Protein AF-A0A6B3FAV2-F1 (afdb_monomer_lite)

Radius of gyration: 13.91 Å; chains: 1; bounding box: 30×20×42 Å

Structure (mmCIF, N/CA/C/O backbone):
data_AF-A0A6B3FAV2-F1
#
_entry.id   AF-A0A6B3FAV2-F1
#
loop_
_atom_site.group_PDB
_atom_site.id
_atom_site.type_symbol
_atom_site.label_atom_id
_atom_site.label_alt_id
_atom_site.label_comp_id
_atom_site.label_asym_id
_atom_site.label_entity_id
_atom_site.label_seq_id
_atom_site.pdbx_PDB_ins_code
_atom_site.Cartn_x
_atom_site.Cartn_y
_atom_site.Cartn_z
_atom_site.occupancy
_atom_site.B_iso_or_equiv
_atom_site.auth_seq_id
_atom_site.auth_comp_id
_atom_site.auth_asym_id
_atom_site.auth_atom_id
_atom_site.pdbx_PDB_model_num
ATOM 1 N N . HIS A 1 1 ? 0.782 -14.302 14.297 1.00 80.75 1 HIS A N 1
ATOM 2 C CA . HIS A 1 1 ? 1.505 -13.444 15.261 1.00 80.75 1 HIS A CA 1
ATOM 3 C C . HIS A 1 1 ? 0.597 -12.508 16.064 1.00 80.75 1 HIS A C 1
ATOM 5 O O . HIS A 1 1 ? 0.863 -12.359 17.245 1.00 80.75 1 HIS A O 1
ATOM 11 N N . LEU A 1 2 ? -0.512 -11.991 15.513 1.00 90.75 2 LEU A N 1
ATOM 12 C CA . LEU A 1 2 ? -1.473 -11.118 16.226 1.00 90.75 2 LEU A CA 1
ATOM 13 C C . LEU A 1 2 ? -1.879 -11.610 17.629 1.00 90.75 2 LEU A C 1
ATOM 15 O O . LEU A 1 2 ? -1.762 -10.881 18.606 1.00 90.75 2 LEU A O 1
ATOM 19 N N . ALA A 1 3 ? -2.298 -12.875 17.747 1.00 93.56 3 ALA A N 1
ATOM 20 C CA . ALA A 1 3 ? -2.709 -13.444 19.033 1.00 93.56 3 ALA A CA 1
ATOM 21 C C . ALA A 1 3 ? -1.560 -13.551 20.054 1.00 93.56 3 ALA A C 1
ATOM 23 O O . ALA A 1 3 ? -1.812 -13.502 21.252 1.00 93.56 3 ALA A O 1
ATOM 24 N N . GLU A 1 4 ? -0.315 -13.714 19.596 1.00 96.44 4 GLU A N 1
ATOM 25 C CA . GLU A 1 4 ? 0.858 -13.690 20.481 1.00 96.44 4 GLU A CA 1
ATOM 26 C C . GLU A 1 4 ? 1.170 -12.260 20.923 1.00 96.44 4 GLU A C 1
ATOM 28 O O . GLU A 1 4 ? 1.328 -12.034 22.116 1.00 96.44 4 GLU A O 1
ATOM 33 N N . GLY A 1 5 ? 1.163 -11.288 20.002 1.00 95.62 5 GLY A N 1
ATOM 34 C CA . GLY A 1 5 ? 1.349 -9.874 20.346 1.00 95.62 5 GLY A CA 1
ATOM 35 C C . GLY A 1 5 ? 0.338 -9.409 21.395 1.00 95.62 5 GLY A C 1
ATOM 36 O O . GLY A 1 5 ? 0.716 -8.825 22.407 1.00 95.62 5 GLY A O 1
ATOM 37 N N . LEU A 1 6 ? -0.936 -9.779 21.232 1.00 95.69 6 LEU A N 1
ATOM 38 C CA . LEU A 1 6 ? -1.966 -9.482 22.226 1.00 95.69 6 LEU A CA 1
ATOM 39 C C . LEU A 1 6 ? -1.675 -10.132 23.590 1.00 95.69 6 LEU A C 1
ATOM 41 O O . LEU A 1 6 ? -1.813 -9.470 24.617 1.00 95.69 6 LEU A O 1
ATOM 45 N N . ARG A 1 7 ? -1.233 -11.401 23.625 1.00 98.00 7 ARG A N 1
ATOM 46 C CA . ARG A 1 7 ? -0.823 -12.072 24.878 1.00 98.00 7 ARG A CA 1
ATOM 47 C C . ARG A 1 7 ? 0.345 -11.370 25.572 1.00 98.00 7 ARG A C 1
ATOM 49 O O . ARG A 1 7 ? 0.440 -11.440 26.793 1.00 98.00 7 ARG A O 1
ATOM 56 N N . GLN A 1 8 ? 1.208 -10.707 24.807 1.00 98.06 8 GLN A N 1
ATOM 57 C CA . GLN A 1 8 ? 2.350 -9.941 25.309 1.00 98.06 8 GLN A CA 1
ATOM 58 C C . GLN A 1 8 ? 2.008 -8.475 25.635 1.00 98.06 8 GLN A C 1
ATOM 60 O O . GLN A 1 8 ? 2.881 -7.730 26.074 1.00 98.06 8 GLN A O 1
ATOM 65 N N . GLY A 1 9 ? 0.748 -8.057 25.466 1.00 98.25 9 GLY A N 1
ATOM 66 C CA . GLY A 1 9 ? 0.275 -6.714 25.810 1.00 98.25 9 GLY A CA 1
ATOM 67 C C . GLY A 1 9 ? 0.291 -5.702 24.661 1.00 98.25 9 GLY A C 1
ATOM 68 O O . GLY A 1 9 ? 0.023 -4.527 24.901 1.00 98.25 9 GLY A O 1
ATOM 69 N N . THR A 1 10 ? 0.564 -6.112 23.418 1.00 97.44 10 THR A N 1
ATOM 70 C CA . THR A 1 10 ? 0.399 -5.240 22.245 1.00 97.44 10 THR A CA 1
ATOM 71 C C . THR A 1 10 ? -1.080 -4.916 22.041 1.00 97.44 10 THR A C 1
ATOM 73 O O . THR A 1 10 ? -1.885 -5.803 21.763 1.00 97.44 10 THR A O 1
ATOM 76 N N . THR A 1 11 ? -1.437 -3.637 22.146 1.00 95.88 11 THR A N 1
ATOM 77 C CA . THR A 1 11 ? -2.818 -3.155 21.956 1.00 95.88 11 THR A CA 1
ATOM 78 C C . THR A 1 11 ? -3.072 -2.568 20.570 1.00 95.88 11 THR A C 1
ATOM 80 O O .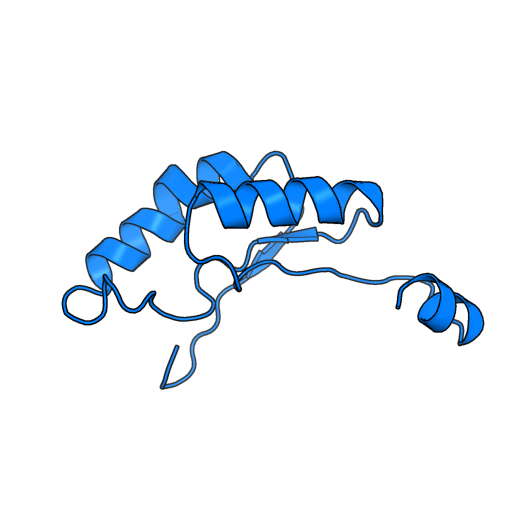 THR A 1 11 ? -4.223 -2.409 20.178 1.00 95.88 11 THR A O 1
ATOM 83 N N . THR A 1 12 ? -2.011 -2.263 19.821 1.00 95.88 12 THR A N 1
ATOM 84 C CA . THR A 1 12 ? -2.080 -1.715 18.463 1.00 95.88 12 THR A CA 1
ATOM 85 C C . THR A 1 12 ? -1.011 -2.383 17.614 1.00 95.88 12 THR A C 1
ATOM 87 O O . THR A 1 12 ? 0.153 -2.421 18.010 1.00 95.88 12 THR A O 1
ATOM 90 N N . GLN A 1 13 ? -1.399 -2.911 16.454 1.00 95.94 13 GLN A N 1
ATOM 91 C CA . GLN A 1 13 ? -0.468 -3.509 15.504 1.00 95.94 13 GLN A CA 1
ATOM 92 C C . GLN A 1 13 ? -0.746 -2.973 14.107 1.00 95.94 13 GLN A C 1
ATOM 94 O O . GLN A 1 13 ? -1.841 -3.148 13.574 1.00 95.94 13 GLN A O 1
ATOM 99 N N . GLU A 1 14 ? 0.275 -2.376 13.512 1.00 97.69 14 GLU A N 1
ATOM 100 C CA . GLU A 1 14 ? 0.265 -1.971 12.117 1.00 97.69 14 GLU A CA 1
ATOM 101 C C . GLU A 1 14 ? 0.704 -3.139 11.220 1.00 97.69 14 GLU A C 1
ATOM 103 O O . GLU A 1 14 ? 1.539 -3.962 11.608 1.00 97.69 14 GLU A O 1
ATOM 108 N N . THR A 1 15 ? 0.113 -3.249 10.032 1.00 97.50 15 THR A N 1
ATOM 109 C CA . THR A 1 15 ? 0.518 -4.215 9.003 1.00 97.50 15 THR A CA 1
ATOM 110 C C . THR A 1 15 ? 0.756 -3.495 7.682 1.00 97.50 15 THR A C 1
ATOM 112 O O . THR A 1 15 ? -0.120 -2.780 7.197 1.00 97.50 15 THR A O 1
ATOM 115 N N . LYS A 1 16 ? 1.939 -3.708 7.098 1.00 98.19 16 LYS A N 1
ATOM 116 C CA . LYS A 1 16 ? 2.354 -3.110 5.826 1.00 98.19 16 LYS A CA 1
ATOM 117 C C . LYS A 1 16 ? 2.293 -4.123 4.682 1.00 98.19 16 LYS A C 1
ATOM 119 O O . LYS A 1 16 ? 2.521 -5.313 4.912 1.00 98.19 16 LYS A O 1
ATOM 124 N N . SER A 1 17 ? 2.017 -3.649 3.470 1.00 98.12 17 SER A N 1
ATOM 125 C CA . SER A 1 17 ? 2.252 -4.410 2.236 1.00 98.12 17 SER A CA 1
ATOM 126 C C . SER A 1 17 ? 3.716 -4.271 1.764 1.00 98.12 17 SER A C 1
ATOM 128 O O . SER A 1 17 ? 4.592 -4.022 2.593 1.00 98.12 17 SER A O 1
ATOM 130 N N . GLY A 1 18 ? 4.010 -4.471 0.476 1.00 96.56 18 GLY A N 1
ATOM 131 C CA . GLY A 1 18 ? 5.341 -4.264 -0.106 1.00 96.56 18 GLY A CA 1
ATOM 132 C C . GLY A 1 18 ? 6.141 -5.537 -0.380 1.00 96.56 18 GLY A C 1
ATOM 133 O O . GLY A 1 18 ? 7.352 -5.469 -0.563 1.00 96.56 18 GLY A O 1
ATOM 134 N N . TYR A 1 19 ? 5.507 -6.709 -0.370 1.00 96.38 19 TYR A N 1
ATOM 135 C CA . TYR A 1 19 ? 6.163 -7.987 -0.695 1.00 96.38 19 TYR A CA 1
ATOM 136 C C . TYR A 1 19 ? 5.645 -8.620 -1.987 1.00 96.38 19 TYR A C 1
ATOM 138 O O . TYR A 1 19 ? 6.245 -9.580 -2.465 1.00 96.38 19 TYR A O 1
ATOM 146 N N . GLY A 1 20 ? 4.531 -8.118 -2.524 1.00 96.75 20 GLY A N 1
ATOM 14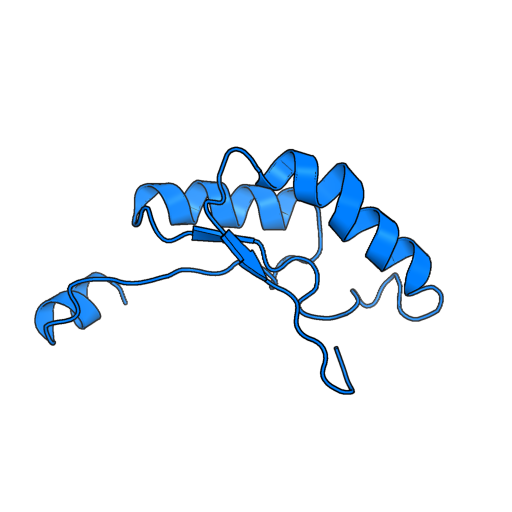7 C CA . GLY A 1 20 ? 3.971 -8.581 -3.787 1.00 96.75 20 GLY A CA 1
ATOM 148 C C . GLY A 1 20 ? 4.546 -7.818 -4.971 1.00 96.75 20 GLY A C 1
ATOM 149 O O . GLY A 1 20 ? 4.864 -8.420 -5.988 1.00 96.75 20 GLY A O 1
ATOM 150 N N . LEU A 1 21 ? 4.704 -6.497 -4.819 1.00 96.69 21 LEU A N 1
ATOM 151 C CA . LEU A 1 21 ? 5.222 -5.573 -5.843 1.00 96.69 21 LEU A CA 1
ATOM 152 C C . LEU A 1 21 ? 4.411 -5.552 -7.159 1.00 96.69 21 LEU A C 1
ATOM 154 O O . LEU A 1 21 ? 4.811 -4.928 -8.139 1.00 96.69 21 LEU A O 1
ATOM 158 N N . THR A 1 22 ? 3.231 -6.175 -7.163 1.00 97.69 22 THR A N 1
ATOM 159 C CA . THR A 1 22 ? 2.243 -6.147 -8.246 1.00 97.69 22 THR A CA 1
ATOM 160 C C . THR A 1 22 ? 0.930 -5.558 -7.734 1.00 97.69 22 THR A C 1
ATOM 162 O O . THR A 1 22 ? 0.639 -5.604 -6.540 1.00 97.69 22 THR A O 1
ATOM 165 N N . VAL A 1 23 ? 0.107 -5.007 -8.632 1.00 98.44 23 VAL A N 1
ATOM 166 C CA . VAL A 1 23 ? -1.199 -4.421 -8.267 1.00 98.44 23 VAL A CA 1
ATOM 167 C C . VAL A 1 23 ? -2.083 -5.437 -7.535 1.00 98.44 23 VAL A C 1
ATOM 169 O O . VAL A 1 23 ? -2.652 -5.125 -6.487 1.00 98.44 23 VAL A O 1
ATOM 172 N N . ASP A 1 24 ? -2.161 -6.655 -8.069 1.00 98.44 24 ASP A N 1
ATOM 173 C CA . ASP A 1 24 ? -3.032 -7.706 -7.546 1.00 98.44 24 ASP A CA 1
ATOM 174 C C . ASP A 1 24 ? -2.559 -8.209 -6.179 1.00 98.44 24 ASP A C 1
ATOM 176 O O . ASP A 1 24 ? -3.372 -8.355 -5.261 1.00 98.44 24 ASP A O 1
ATOM 180 N N . ASP A 1 25 ? -1.256 -8.450 -6.017 1.00 98.38 25 ASP A N 1
ATOM 181 C CA . ASP A 1 25 ? -0.718 -8.972 -4.762 1.00 98.38 25 ASP A CA 1
ATOM 182 C C . ASP A 1 25 ? -0.767 -7.926 -3.645 1.00 98.38 25 ASP A C 1
ATOM 184 O O . ASP A 1 25 ? -1.136 -8.255 -2.514 1.00 98.38 25 ASP A O 1
ATOM 188 N N . GLU A 1 26 ? -0.463 -6.663 -3.953 1.00 98.62 26 GLU A N 1
ATOM 189 C CA . GLU A 1 26 ? -0.501 -5.568 -2.980 1.00 98.62 26 GLU A CA 1
ATOM 190 C C . GLU A 1 26 ? -1.936 -5.287 -2.516 1.00 98.62 26 GLU A C 1
ATOM 192 O O . GLU A 1 26 ? -2.208 -5.289 -1.311 1.00 98.62 26 GLU A O 1
ATOM 197 N N . SER A 1 27 ? -2.890 -5.159 -3.447 1.00 98.56 27 SER A N 1
ATOM 198 C CA . SER A 1 27 ? -4.304 -4.956 -3.102 1.00 98.56 27 SER A CA 1
ATOM 199 C C . SER A 1 27 ? -4.856 -6.136 -2.293 1.00 98.56 27 SER A C 1
ATOM 201 O O . SER A 1 27 ? -5.505 -5.947 -1.258 1.00 98.56 27 SER A O 1
ATOM 203 N N . ARG A 1 28 ? -4.519 -7.375 -2.684 1.00 98.62 28 ARG A N 1
ATOM 204 C CA . ARG A 1 28 ? -4.898 -8.585 -1.942 1.00 98.62 28 ARG A CA 1
ATOM 205 C C . ARG A 1 28 ? -4.311 -8.605 -0.531 1.00 98.62 28 ARG A C 1
ATOM 207 O O . ARG A 1 28 ? -5.024 -8.976 0.405 1.00 98.62 28 ARG A O 1
ATOM 214 N N . ALA A 1 29 ? -3.040 -8.248 -0.361 1.00 98.44 29 ALA A N 1
ATOM 215 C CA . ALA A 1 29 ? -2.384 -8.219 0.943 1.00 98.44 29 ALA A CA 1
ATOM 216 C C . ALA A 1 29 ? -3.065 -7.217 1.885 1.00 98.44 29 ALA A C 1
ATOM 218 O O . ALA A 1 29 ? -3.392 -7.571 3.021 1.00 98.44 29 ALA A O 1
ATOM 219 N N . LEU A 1 30 ? -3.363 -6.009 1.400 1.00 98.56 30 LEU A N 1
ATOM 220 C CA . LEU A 1 30 ? -4.044 -4.977 2.186 1.00 98.56 30 LEU A CA 1
ATOM 221 C C . LEU A 1 30 ? -5.485 -5.375 2.522 1.00 98.56 30 LEU A C 1
ATOM 223 O O . LEU A 1 30 ? -5.906 -5.249 3.671 1.00 98.56 30 LEU A O 1
ATOM 227 N N . ALA A 1 31 ? -6.224 -5.947 1.567 1.00 98.44 31 ALA A N 1
ATOM 228 C CA . ALA A 1 31 ? -7.581 -6.443 1.796 1.00 98.44 31 ALA A CA 1
ATOM 229 C C . ALA A 1 31 ? -7.641 -7.575 2.839 1.00 98.44 31 ALA A C 1
ATOM 231 O O . ALA A 1 31 ? -8.662 -7.759 3.507 1.00 98.44 31 ALA A O 1
ATOM 232 N N . LEU A 1 32 ? -6.571 -8.366 2.975 1.00 98.06 32 LEU A N 1
ATOM 23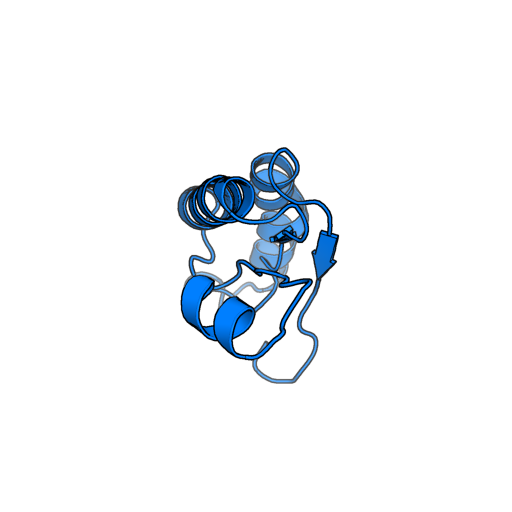3 C CA . LEU A 1 32 ? -6.435 -9.366 4.035 1.00 98.06 32 LEU A CA 1
ATOM 234 C C . LEU A 1 32 ? -6.044 -8.720 5.370 1.00 98.06 32 LEU A C 1
ATOM 236 O O . LEU A 1 32 ? -6.655 -9.041 6.388 1.00 98.06 32 LEU A O 1
ATOM 240 N N . ALA A 1 33 ? -5.080 -7.795 5.372 1.00 97.62 33 ALA A N 1
ATOM 241 C CA . ALA A 1 33 ? -4.641 -7.079 6.570 1.00 97.62 33 ALA A CA 1
ATOM 242 C C . ALA A 1 33 ? -5.791 -6.301 7.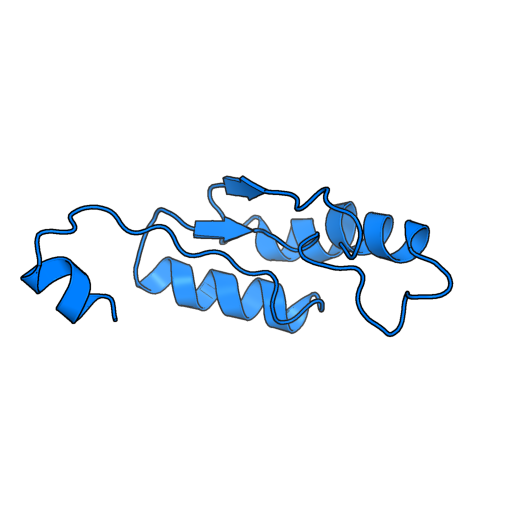237 1.00 97.62 33 ALA A C 1
ATOM 244 O O . ALA A 1 33 ? -5.973 -6.398 8.452 1.00 97.62 33 ALA A O 1
ATOM 245 N N . ALA A 1 34 ? -6.635 -5.643 6.436 1.00 97.56 34 ALA A N 1
ATOM 246 C CA . ALA A 1 34 ? -7.798 -4.876 6.889 1.00 97.56 34 ALA A CA 1
ATOM 247 C C . ALA A 1 34 ? -8.874 -5.722 7.599 1.00 97.56 34 ALA A C 1
ATOM 249 O O . ALA A 1 34 ? -9.757 -5.185 8.259 1.00 97.56 34 ALA A O 1
ATOM 250 N N . ARG A 1 35 ? -8.818 -7.060 7.512 1.00 97.19 35 ARG A N 1
ATOM 251 C CA . ARG A 1 35 ? -9.707 -7.952 8.289 1.00 97.19 35 ARG A CA 1
ATOM 252 C C . ARG A 1 35 ? -9.249 -8.138 9.734 1.00 97.19 35 ARG A C 1
ATOM 254 O O . ARG A 1 35 ? -9.963 -8.755 10.522 1.00 97.19 35 ARG A O 1
ATOM 261 N N . HIS A 1 36 ? -8.041 -7.687 10.059 1.00 95.94 36 HIS A N 1
ATOM 262 C CA . HIS A 1 36 ? -7.369 -7.985 11.318 1.00 95.94 36 HIS A CA 1
ATOM 263 C C . HIS A 1 36 ? -6.939 -6.743 12.102 1.00 95.94 36 HIS A C 1
ATOM 265 O O . HIS A 1 36 ? -6.782 -6.838 13.318 1.00 95.94 36 HIS A O 1
ATOM 271 N N . THR A 1 37 ? -6.728 -5.609 11.434 1.00 95.88 37 THR A N 1
ATOM 272 C CA . THR A 1 37 ? -6.368 -4.327 12.050 1.00 95.88 37 THR A CA 1
ATOM 273 C C . THR A 1 37 ? -6.842 -3.174 11.170 1.00 95.88 37 THR A C 1
ATOM 275 O O . THR A 1 37 ? -6.891 -3.320 9.952 1.00 95.88 37 THR A O 1
ATOM 278 N N . ASP A 1 38 ? -7.139 -2.028 11.781 1.00 94.69 38 ASP A N 1
ATOM 279 C CA . ASP A 1 38 ? -7.418 -0.771 11.071 1.00 94.69 38 ASP A CA 1
ATOM 280 C C . ASP A 1 38 ? -6.128 0.010 10.747 1.00 94.69 38 ASP A C 1
ATOM 282 O O . ASP A 1 38 ? -6.148 1.006 10.022 1.00 94.69 38 ASP A O 1
ATOM 286 N N . GLU A 1 39 ? -4.987 -0.420 11.297 1.00 97.81 39 GLU A N 1
ATOM 287 C CA . GLU A 1 39 ? -3.671 0.180 11.063 1.00 97.81 39 GLU A CA 1
ATOM 288 C C . GLU A 1 39 ? -2.981 -0.510 9.876 1.00 97.81 39 GLU A C 1
ATOM 290 O O . GLU A 1 39 ? -2.037 -1.287 10.030 1.00 97.81 39 GLU A O 1
ATOM 295 N N . VAL A 1 40 ? -3.505 -0.278 8.674 1.00 98.50 40 VAL A N 1
ATOM 296 C CA . VAL A 1 40 ? -3.003 -0.876 7.428 1.00 98.50 40 VAL A CA 1
ATOM 297 C C . VAL A 1 40 ? -2.273 0.170 6.590 1.00 98.50 40 VAL A C 1
ATOM 299 O O . VAL A 1 40 ? -2.821 1.243 6.323 1.00 98.50 40 VAL A O 1
ATOM 302 N N . THR A 1 41 ? -1.064 -0.159 6.135 1.00 98.69 41 THR A N 1
ATOM 303 C CA . THR A 1 41 ? -0.181 0.755 5.395 1.00 98.69 41 THR A CA 1
ATOM 304 C C . THR A 1 41 ? 0.183 0.175 4.033 1.00 98.69 41 THR A C 1
ATOM 306 O O . THR A 1 41 ? 0.721 -0.929 3.941 1.00 98.69 41 THR A O 1
ATOM 309 N N . TYR A 1 42 ? -0.072 0.933 2.969 1.00 98.69 42 TYR A N 1
ATOM 310 C CA . TYR A 1 42 ? 0.434 0.622 1.636 1.00 98.69 42 TYR A CA 1
ATOM 311 C C . TYR A 1 42 ? 1.914 1.015 1.532 1.00 98.69 42 TYR A C 1
ATOM 313 O O . TYR A 1 42 ? 2.268 2.170 1.772 1.00 98.69 42 TYR A O 1
ATOM 321 N N . LEU A 1 43 ? 2.764 0.050 1.169 1.00 98.31 43 LEU A N 1
ATOM 322 C CA . LEU A 1 43 ? 4.206 0.222 0.955 1.00 98.31 43 LEU A CA 1
ATOM 323 C C . LEU A 1 43 ? 4.601 -0.363 -0.414 1.00 98.31 43 LEU A C 1
ATOM 325 O O . LEU A 1 43 ? 5.476 -1.213 -0.518 1.00 98.31 43 LEU A O 1
ATOM 329 N N . GLY A 1 44 ? 3.942 0.065 -1.495 1.00 96.44 44 GLY A N 1
ATOM 330 C CA . GLY A 1 44 ? 4.297 -0.400 -2.848 1.00 96.44 44 GLY A CA 1
ATOM 331 C C . GLY A 1 44 ? 5.717 -0.001 -3.258 1.00 96.44 44 GLY A C 1
ATOM 332 O O . GLY A 1 44 ? 6.413 -0.747 -3.941 1.00 96.44 44 GLY A O 1
ATOM 333 N N . ALA A 1 45 ? 6.203 1.138 -2.760 1.00 95.81 45 ALA A N 1
ATOM 334 C CA . ALA A 1 45 ? 7.591 1.569 -2.909 1.00 95.81 45 ALA A CA 1
ATOM 335 C C . ALA A 1 45 ? 8.493 0.996 -1.793 1.00 95.81 45 ALA A C 1
ATOM 337 O O . ALA A 1 45 ? 9.175 1.746 -1.094 1.00 95.81 45 ALA A O 1
ATOM 338 N N . HIS A 1 46 ? 8.448 -0.326 -1.585 1.00 94.50 46 HIS A N 1
ATOM 339 C CA . HIS A 1 46 ? 9.343 -1.030 -0.656 1.00 94.50 46 HIS A CA 1
ATOM 340 C C . HIS A 1 46 ? 10.718 -1.268 -1.281 1.00 94.50 46 HIS A C 1
ATOM 342 O O . HIS A 1 46 ? 11.738 -0.946 -0.682 1.00 94.50 46 HIS A O 1
ATOM 348 N N . ILE A 1 47 ? 10.707 -1.834 -2.488 1.00 94.56 47 ILE A N 1
ATOM 349 C CA . ILE A 1 47 ? 11.843 -1.973 -3.393 1.00 94.56 47 ILE A CA 1
ATOM 350 C C . ILE A 1 47 ? 11.331 -1.850 -4.833 1.00 94.56 47 ILE A C 1
ATOM 352 O O . ILE A 1 47 ? 10.156 -2.125 -5.088 1.00 94.56 47 ILE A O 1
ATOM 356 N N . VAL A 1 48 ? 12.195 -1.494 -5.780 1.00 95.31 48 VAL A N 1
ATOM 357 C CA . VAL A 1 48 ? 11.910 -1.588 -7.214 1.00 95.31 48 VAL A CA 1
ATOM 358 C C . VAL A 1 48 ? 11.758 -3.057 -7.588 1.00 95.31 48 VAL A C 1
ATOM 360 O O . VAL A 1 48 ? 12.664 -3.866 -7.364 1.00 95.31 48 VAL A O 1
ATOM 363 N N . ALA A 1 49 ? 10.607 -3.414 -8.163 1.00 94.94 49 ALA A N 1
ATOM 364 C CA . ALA A 1 49 ? 10.379 -4.783 -8.601 1.00 94.94 49 ALA A CA 1
ATOM 365 C C . ALA A 1 49 ? 11.409 -5.186 -9.677 1.00 94.94 49 ALA A C 1
ATOM 367 O O . ALA A 1 49 ? 11.749 -4.357 -10.529 1.00 94.94 49 ALA A O 1
ATOM 368 N N . PRO A 1 50 ? 11.926 -6.430 -9.667 1.00 93.94 50 PRO A N 1
ATOM 369 C CA . PRO A 1 50 ? 13.019 -6.845 -10.550 1.00 93.94 50 PRO A CA 1
ATOM 370 C C . PRO A 1 50 ? 12.757 -6.608 -12.042 1.00 93.94 50 PRO A C 1
ATOM 372 O O . PRO A 1 50 ? 13.679 -6.286 -12.788 1.00 93.94 50 PRO A O 1
ATOM 375 N N . GLU A 1 51 ? 11.507 -6.732 -12.484 1.00 95.50 51 GLU A N 1
ATOM 376 C CA . GLU A 1 51 ? 11.084 -6.481 -13.862 1.00 95.50 51 GLU A CA 1
ATOM 377 C C . GLU A 1 51 ? 11.191 -5.005 -14.292 1.00 95.50 51 GLU A C 1
ATOM 379 O O . GLU A 1 51 ? 11.176 -4.718 -15.487 1.00 95.50 51 GLU A O 1
ATOM 384 N N . TYR A 1 52 ? 11.362 -4.084 -13.339 1.00 96.00 52 TYR A N 1
ATOM 385 C CA . TYR A 1 52 ? 11.589 -2.655 -13.559 1.00 96.00 52 TYR A CA 1
ATOM 386 C C . TYR A 1 52 ? 13.025 -2.213 -13.227 1.00 96.00 52 TYR A C 1
ATOM 388 O O . TYR A 1 52 ? 13.286 -1.014 -13.151 1.00 96.00 52 TYR A O 1
ATOM 396 N N . ALA A 1 53 ? 13.978 -3.135 -13.044 1.00 93.62 53 ALA A N 1
ATOM 397 C CA . ALA A 1 53 ? 15.357 -2.786 -12.673 1.00 93.62 53 ALA A CA 1
ATOM 398 C C . ALA A 1 53 ? 16.026 -1.797 -13.652 1.00 93.62 53 ALA A C 1
ATOM 400 O O . ALA A 1 53 ? 16.786 -0.925 -13.227 1.00 93.62 53 ALA A O 1
ATOM 401 N N . ASP A 1 54 ? 15.705 -1.903 -14.945 1.00 97.00 54 ASP A N 1
ATOM 402 C CA . ASP A 1 54 ? 16.217 -1.016 -15.996 1.00 97.00 54 ASP A CA 1
ATOM 403 C C . ASP A 1 54 ? 15.377 0.267 -16.179 1.00 97.00 54 ASP A C 1
ATOM 405 O O . ASP A 1 54 ? 15.822 1.202 -16.845 1.00 97.00 54 ASP A O 1
ATOM 409 N N . ASP A 1 55 ? 14.180 0.336 -15.581 1.00 97.00 55 ASP A N 1
ATOM 410 C CA . ASP A 1 55 ? 13.298 1.511 -15.610 1.00 97.00 55 ASP A 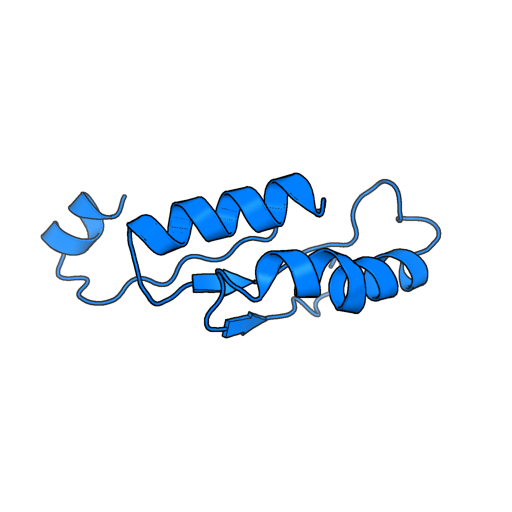CA 1
ATOM 411 C C . ASP A 1 55 ? 12.564 1.742 -14.266 1.00 97.00 55 ASP A C 1
ATOM 413 O O . ASP A 1 55 ? 11.347 1.543 -14.150 1.00 97.00 55 ASP A O 1
ATOM 417 N N . PRO A 1 56 ? 13.277 2.221 -13.227 1.00 95.00 56 PRO A N 1
ATOM 418 C CA . PRO A 1 56 ? 12.665 2.550 -11.941 1.00 95.00 56 PRO A CA 1
ATOM 419 C C . PRO A 1 56 ? 11.597 3.647 -12.031 1.00 95.00 56 PRO A C 1
ATOM 421 O O . PRO A 1 56 ? 10.706 3.713 -11.186 1.00 95.00 56 PRO A O 1
ATOM 424 N N . ALA A 1 57 ? 11.658 4.520 -13.043 1.00 96.94 57 ALA A N 1
ATOM 425 C CA . ALA A 1 57 ? 10.665 5.574 -13.224 1.00 96.94 57 ALA A CA 1
ATOM 426 C C . ALA A 1 57 ? 9.299 4.986 -13.605 1.00 96.94 57 ALA A C 1
ATOM 428 O O . ALA A 1 57 ? 8.274 5.433 -13.085 1.00 96.94 57 ALA A O 1
ATOM 429 N N . ALA A 1 58 ? 9.279 3.947 -14.446 1.00 98.00 58 ALA A N 1
ATOM 430 C CA . ALA A 1 58 ? 8.061 3.194 -14.722 1.00 98.00 58 ALA A CA 1
ATOM 431 C C . ALA A 1 58 ? 7.516 2.492 -13.466 1.00 98.00 58 ALA A C 1
ATOM 433 O O . ALA A 1 58 ? 6.299 2.484 -13.263 1.00 98.00 58 ALA A O 1
ATOM 434 N N . TYR A 1 59 ? 8.384 1.992 -12.577 1.00 97.44 59 TYR A N 1
ATOM 435 C CA . TYR A 1 59 ? 7.939 1.451 -11.289 1.00 97.44 59 TYR A CA 1
ATOM 436 C C . TYR A 1 59 ? 7.311 2.526 -10.396 1.00 97.44 59 TYR A C 1
ATOM 438 O O . TYR A 1 59 ? 6.225 2.325 -9.858 1.00 97.44 59 TYR A O 1
ATOM 446 N N . VAL A 1 60 ? 7.925 3.711 -10.302 1.00 97.25 60 VAL A N 1
ATOM 447 C CA . VAL A 1 60 ? 7.350 4.854 -9.571 1.00 97.25 60 VAL A CA 1
ATOM 448 C C . VAL A 1 60 ? 5.967 5.220 -10.120 1.00 97.25 60 VAL A C 1
ATOM 450 O O . VAL A 1 60 ? 5.039 5.454 -9.345 1.00 97.25 60 VAL A O 1
ATOM 453 N N . ALA A 1 61 ? 5.791 5.226 -11.444 1.00 98.44 61 ALA A N 1
ATOM 454 C CA . ALA A 1 61 ? 4.493 5.486 -12.065 1.00 98.44 61 ALA A CA 1
ATOM 455 C C . ALA A 1 61 ? 3.449 4.405 -11.725 1.00 98.44 61 ALA A C 1
ATOM 457 O O . ALA A 1 61 ? 2.285 4.728 -11.484 1.00 98.44 61 ALA A O 1
ATOM 458 N N . LEU A 1 62 ? 3.857 3.133 -11.651 1.00 98.50 62 LEU A N 1
ATOM 459 C CA . LEU A 1 62 ? 2.991 2.036 -11.221 1.00 98.50 62 LEU A CA 1
ATOM 460 C C . LEU A 1 62 ? 2.546 2.201 -9.758 1.00 98.50 62 LEU A C 1
ATOM 462 O O . LEU A 1 62 ? 1.346 2.143 -9.475 1.00 98.50 62 LEU A O 1
ATOM 466 N N . VAL A 1 63 ? 3.496 2.429 -8.841 1.00 98.12 63 VAL A N 1
ATOM 467 C CA . VAL A 1 63 ? 3.228 2.478 -7.390 1.00 98.12 63 VAL A CA 1
ATOM 468 C C . VAL A 1 63 ? 2.501 3.748 -6.952 1.00 98.12 63 VAL A C 1
ATOM 470 O O . VAL A 1 63 ? 1.837 3.730 -5.920 1.00 98.12 63 VAL A O 1
ATOM 473 N N . THR A 1 64 ? 2.596 4.838 -7.717 1.00 98.25 64 THR A N 1
ATOM 474 C CA . THR A 1 64 ? 1.869 6.093 -7.450 1.00 98.25 64 THR A CA 1
ATOM 475 C C . THR A 1 64 ? 0.553 6.219 -8.220 1.00 98.25 64 THR A C 1
ATOM 477 O O . THR A 1 64 ? -0.234 7.108 -7.906 1.00 98.25 64 THR A O 1
ATOM 480 N N . GLY A 1 65 ? 0.300 5.342 -9.198 1.00 98.56 65 GLY A N 1
ATOM 481 C CA . GLY A 1 65 ? -0.927 5.318 -9.995 1.00 98.56 65 GLY A CA 1
ATOM 482 C C . GLY A 1 65 ? -1.724 4.026 -9.783 1.00 98.56 65 GLY A C 1
ATOM 483 O O . GLY A 1 65 ? -2.303 3.861 -8.709 1.00 98.56 65 GLY A O 1
ATOM 484 N N . PRO A 1 66 ? -1.754 3.088 -10.755 1.00 98.56 66 PRO A N 1
ATOM 485 C CA . PRO A 1 66 ? -2.658 1.934 -10.719 1.00 98.56 66 PRO A CA 1
ATOM 486 C C . PRO A 1 66 ? -2.603 1.104 -9.431 1.00 98.56 66 PRO A C 1
ATOM 488 O O . PRO A 1 66 ? -3.634 0.622 -8.963 1.00 98.56 66 PRO A O 1
ATOM 491 N N . MET A 1 67 ? -1.412 0.932 -8.850 1.00 98.62 67 MET A N 1
ATOM 492 C CA . MET A 1 67 ? -1.254 0.170 -7.613 1.00 98.62 67 MET A CA 1
ATOM 493 C C . MET A 1 67 ? -1.824 0.932 -6.414 1.00 98.62 67 MET A C 1
ATOM 495 O O . MET A 1 67 ? -2.576 0.349 -5.636 1.00 98.62 67 MET A O 1
ATOM 499 N N . LEU A 1 68 ? -1.528 2.232 -6.291 1.00 98.56 68 LEU A N 1
ATOM 500 C CA . LEU A 1 68 ? -2.078 3.073 -5.226 1.00 98.56 68 LEU A CA 1
ATOM 501 C C . LEU A 1 68 ? -3.607 3.125 -5.304 1.00 98.56 68 LEU A C 1
ATOM 503 O O . LEU A 1 68 ? -4.263 2.938 -4.282 1.00 98.56 68 LEU A O 1
ATOM 507 N N . ASP A 1 69 ? -4.171 3.296 -6.500 1.00 98.69 69 ASP A N 1
ATOM 508 C CA . ASP A 1 69 ? -5.622 3.342 -6.711 1.00 98.69 69 ASP A CA 1
ATOM 509 C C . ASP A 1 69 ? -6.313 2.043 -6.261 1.00 98.69 69 ASP A C 1
ATOM 511 O O . ASP A 1 69 ? -7.348 2.081 -5.593 1.00 98.69 69 ASP A O 1
ATOM 515 N N . ALA A 1 70 ? -5.726 0.881 -6.573 1.00 98.69 70 ALA A N 1
ATOM 516 C CA . ALA A 1 70 ? -6.252 -0.422 -6.159 1.00 98.69 70 ALA A CA 1
ATOM 517 C C . ALA A 1 70 ? -6.072 -0.706 -4.655 1.00 98.69 70 ALA A C 1
ATOM 519 O O . ALA A 1 70 ? -6.809 -1.508 -4.075 1.00 98.69 70 ALA A O 1
ATOM 520 N N . CYS A 1 71 ? -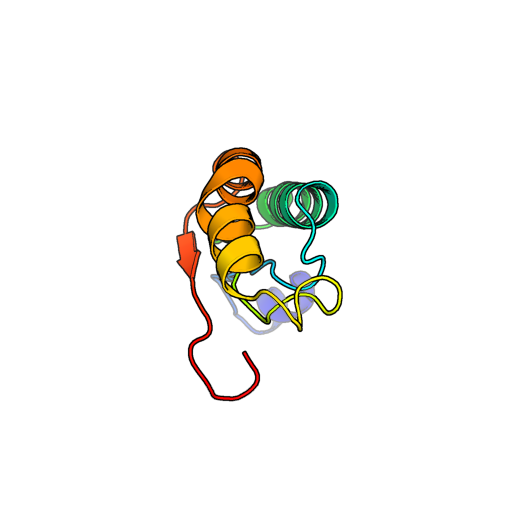5.080 -0.077 -4.024 1.00 98.62 71 CYS A N 1
ATOM 521 C CA . CYS A 1 71 ? -4.733 -0.261 -2.616 1.00 98.62 71 CYS A CA 1
ATOM 522 C C . CYS A 1 71 ? -5.473 0.711 -1.683 1.00 98.62 71 CYS A C 1
ATOM 524 O O . CYS A 1 71 ? -5.769 0.362 -0.538 1.00 98.62 71 CYS A O 1
ATOM 526 N N . ALA A 1 72 ? -5.806 1.911 -2.165 1.00 98.38 72 ALA A N 1
ATOM 527 C CA . ALA A 1 72 ? -6.404 2.991 -1.382 1.00 98.38 72 ALA A CA 1
ATOM 528 C C . ALA A 1 72 ? -7.687 2.605 -0.615 1.00 98.38 72 ALA A C 1
ATOM 530 O O . ALA A 1 72 ? -7.827 3.038 0.527 1.00 98.38 72 ALA A O 1
ATOM 531 N N . PRO A 1 73 ? -8.604 1.760 -1.137 1.00 98.19 73 PRO A N 1
ATOM 532 C CA . PRO A 1 73 ? -9.781 1.329 -0.374 1.00 98.19 73 PRO A CA 1
ATOM 533 C C . PRO A 1 73 ? -9.467 0.458 0.854 1.00 98.19 73 PRO A C 1
ATOM 535 O O . PRO A 1 73 ? -10.350 0.228 1.680 1.00 98.19 73 PRO A O 1
ATOM 538 N N . HIS A 1 74 ? -8.249 -0.078 0.952 1.00 98.25 74 HIS A N 1
ATOM 539 C CA . HIS A 1 74 ? -7.835 -1.030 1.986 1.00 98.25 74 HIS A CA 1
ATOM 540 C C . HIS A 1 74 ? -6.735 -0.491 2.907 1.00 98.25 74 HIS A C 1
ATOM 542 O O . HIS A 1 74 ? -6.470 -1.096 3.944 1.00 98.25 74 HIS A O 1
ATOM 548 N N . ALA A 1 75 ? -6.096 0.621 2.543 1.00 98.31 75 ALA A N 1
ATOM 549 C CA . ALA A 1 75 ? -5.012 1.227 3.300 1.00 98.31 75 ALA A CA 1
ATOM 550 C C . ALA A 1 75 ? -5.466 2.506 4.004 1.00 98.31 75 ALA A C 1
ATOM 552 O O . ALA A 1 75 ? -6.114 3.371 3.420 1.00 98.31 75 ALA A O 1
ATOM 553 N N . ARG A 1 76 ? -5.061 2.647 5.265 1.00 98.31 76 ARG A N 1
ATOM 554 C CA . ARG A 1 76 ? -5.205 3.886 6.032 1.00 98.31 76 ARG A CA 1
ATOM 555 C C . ARG A 1 76 ? -4.006 4.810 5.836 1.00 98.31 76 ARG A C 1
ATOM 557 O O . ARG A 1 76 ? -4.161 6.030 5.861 1.00 98.31 76 ARG A O 1
ATOM 564 N N . TRP A 1 77 ? -2.827 4.225 5.659 1.00 98.44 77 TRP A N 1
ATOM 565 C CA . TRP A 1 77 ? -1.556 4.932 5.572 1.00 98.44 77 TRP A CA 1
ATOM 566 C C . TRP A 1 77 ? -0.813 4.592 4.280 1.00 98.44 77 TRP A C 1
ATOM 568 O O . TRP A 1 77 ? -1.065 3.567 3.645 1.00 98.44 77 TRP A O 1
ATOM 578 N N . VAL A 1 78 ? 0.137 5.452 3.926 1.00 97.94 78 VAL A N 1
ATOM 579 C CA . VAL A 1 78 ? 1.076 5.279 2.815 1.00 97.94 78 VAL A CA 1
ATOM 580 C C . VAL A 1 78 ? 2.484 5.492 3.344 1.00 97.94 78 VAL A C 1
ATOM 582 O O . VAL A 1 78 ? 2.704 6.427 4.115 1.00 97.94 78 VAL A O 1
ATOM 585 N N . ASP A 1 79 ? 3.414 4.646 2.919 1.00 97.44 79 ASP A N 1
ATOM 586 C CA . ASP A 1 79 ? 4.827 4.739 3.276 1.00 97.44 79 ASP A CA 1
ATOM 587 C C . ASP A 1 79 ? 5.720 4.478 2.050 1.00 97.44 79 ASP A C 1
ATOM 589 O O . ASP A 1 79 ? 5.276 3.926 1.037 1.00 97.44 79 ASP A O 1
ATOM 593 N N . VAL A 1 80 ? 6.978 4.911 2.129 1.00 95.12 80 VAL A N 1
ATOM 594 C CA . VAL A 1 80 ? 7.987 4.754 1.076 1.00 95.12 80 VAL A CA 1
ATOM 595 C C . VAL A 1 80 ? 9.344 4.451 1.695 1.00 95.12 80 VAL A C 1
ATOM 597 O O . VAL A 1 80 ? 9.803 5.143 2.604 1.00 95.12 80 VAL A O 1
ATOM 600 N N . PHE A 1 81 ? 10.014 3.426 1.178 1.00 92.94 81 PHE A N 1
ATOM 601 C CA . PHE A 1 81 ? 11.375 3.109 1.574 1.00 92.94 81 PHE A CA 1
ATOM 602 C C . PHE A 1 81 ? 12.365 3.844 0.657 1.00 92.94 81 PHE A C 1
ATOM 604 O O . PHE A 1 81 ? 12.292 3.740 -0.563 1.00 92.94 81 PHE A O 1
ATOM 611 N N . CYS A 1 82 ? 13.276 4.628 1.243 1.00 88.94 82 CYS A N 1
ATOM 612 C CA . CYS A 1 82 ? 14.131 5.580 0.510 1.00 88.94 82 CYS A CA 1
ATOM 613 C C . CYS A 1 82 ? 15.636 5.253 0.567 1.00 88.94 82 CYS A C 1
ATOM 615 O O . CYS A 1 82 ? 16.458 6.095 0.196 1.00 88.94 82 CYS A O 1
ATOM 617 N N . GLU A 1 83 ? 16.033 4.090 1.091 1.00 86.38 83 GLU A N 1
ATOM 618 C CA . GLU A 1 83 ? 17.454 3.743 1.219 1.00 86.38 83 GLU A CA 1
ATOM 619 C C . GLU A 1 83 ? 18.058 3.186 -0.078 1.00 86.38 83 GLU A C 1
ATOM 621 O O . GLU A 1 83 ? 17.364 2.812 -1.017 1.00 86.38 83 GLU A O 1
ATOM 626 N N . LYS A 1 84 ? 19.393 3.117 -0.148 1.00 78.50 84 LYS A N 1
ATOM 627 C CA . LYS A 1 84 ? 20.076 2.491 -1.289 1.00 78.50 84 LYS A CA 1
ATOM 628 C C . LYS A 1 84 ? 19.754 0.999 -1.330 1.00 78.50 84 LYS A C 1
ATOM 630 O O . LYS A 1 84 ? 20.088 0.285 -0.389 1.00 78.50 84 LYS A O 1
ATOM 635 N N . GLY A 1 85 ? 19.194 0.537 -2.443 1.00 69.94 85 GLY A N 1
ATOM 636 C CA . GLY A 1 85 ? 18.701 -0.834 -2.585 1.00 69.94 85 GLY A CA 1
ATOM 637 C C . GLY A 1 85 ? 17.194 -0.961 -2.359 1.00 69.94 85 GLY A C 1
ATOM 638 O O . GLY A 1 85 ? 16.676 -2.063 -2.523 1.00 69.94 85 GLY A O 1
ATOM 639 N N . ALA A 1 86 ? 16.520 0.147 -2.019 1.00 62.00 86 ALA A N 1
ATOM 640 C CA . ALA A 1 86 ? 15.143 0.366 -2.442 1.00 62.00 86 ALA A CA 1
ATOM 641 C C . ALA A 1 86 ? 15.071 0.425 -3.972 1.00 62.00 86 ALA A C 1
ATOM 643 O O . ALA A 1 86 ? 16.059 0.870 -4.607 1.00 62.00 86 ALA A O 1
#

Sequence (86 aa):
HLAEGLRQGTTTQETKSGYGLTVDDESRALALAARHTDEVTYLGAHIVAPEYADDPAAYVALVTGPMLDACAPHARWVDVFCEKGA

Secondary structure (DSSP, 8-state):
-HHHHHHTT-----EE--SS-SHHHHHHHHHHHTTT-S-EEEEEESS--GGGTT-HHHHHHHHHTHHHHHHTTT-SEEEE--STT-

Foldseek 3Di:
DLVVCVVVPNPADADEAQPVLDLVRQLVRLQVVLVPHLRYEYESQPAQDPVCPVPVVVSVVCSVPSSCVSNVVRHPYYDHDDDPRD

pLDDT: mean 95.76, std 5.73, range [62.0, 98.69]